Protein AF-A0A9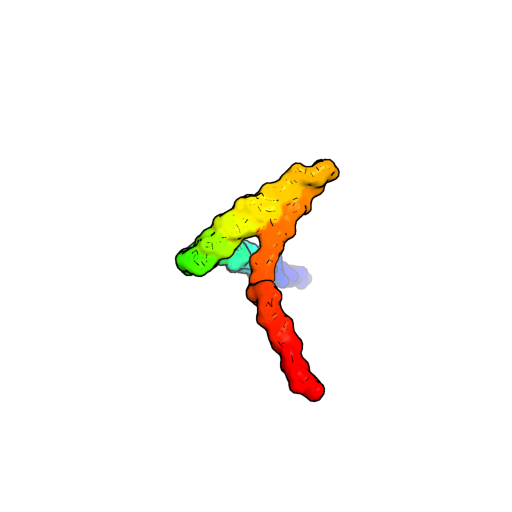D4MHU2-F1 (afdb_monomer_lite)

Foldseek 3Di:
DDDPDDDVPVVVVVVVVVVVVVPPPVPPQDPVNVVQVVQQVVQWDQDPNDTDTDHPDDDPDPPDDDD

Structure (mmCIF, N/CA/C/O backbone):
data_AF-A0A9D4MHU2-F1
#
_entry.id   AF-A0A9D4MHU2-F1
#
loop_
_atom_site.group_PDB
_atom_site.id
_atom_site.type_symbol
_atom_site.label_atom_id
_atom_site.label_alt_id
_atom_site.label_comp_id
_atom_site.label_asym_id
_atom_site.label_entity_id
_atom_site.label_seq_id
_atom_site.pdbx_PDB_ins_code
_atom_site.Cartn_x
_atom_site.Cartn_y
_atom_site.Cartn_z
_atom_site.occupancy
_atom_site.B_iso_or_equiv
_atom_site.auth_seq_id
_atom_site.auth_comp_id
_atom_site.auth_asym_id
_atom_site.auth_atom_id
_atom_site.pdbx_PDB_model_num
ATOM 1 N N . MET A 1 1 ? 5.601 23.659 51.338 1.00 38.94 1 MET A N 1
ATO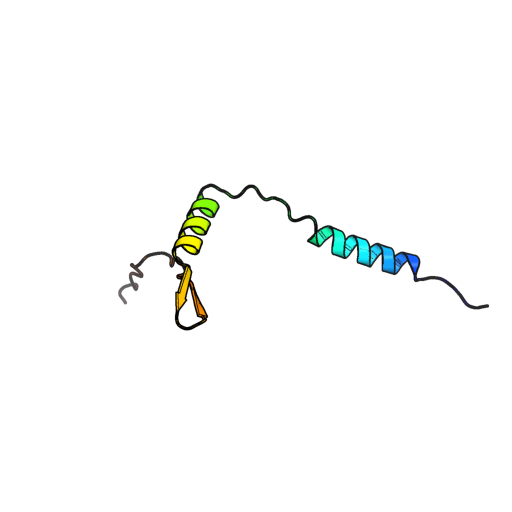M 2 C CA . MET A 1 1 ? 5.956 24.390 50.104 1.00 38.94 1 MET A CA 1
ATOM 3 C C . MET A 1 1 ? 5.945 23.364 48.984 1.00 38.94 1 MET A C 1
ATOM 5 O O . MET A 1 1 ? 6.817 22.509 48.971 1.00 38.94 1 MET A O 1
ATOM 9 N N . PHE A 1 2 ? 4.887 23.321 48.172 1.00 43.62 2 PHE A N 1
ATOM 10 C CA . PHE A 1 2 ? 4.737 22.298 47.130 1.00 43.62 2 PHE A CA 1
ATOM 11 C C . PHE A 1 2 ? 5.431 22.771 45.850 1.00 43.62 2 PHE A C 1
ATOM 13 O O . PHE A 1 2 ? 5.210 23.894 45.402 1.00 43.62 2 PHE A O 1
ATOM 20 N N . VAL A 1 3 ? 6.317 21.932 45.318 1.00 48.91 3 VAL A N 1
ATOM 21 C CA . VAL A 1 3 ? 7.139 22.211 44.138 1.00 48.91 3 VAL A CA 1
ATOM 22 C C . VAL A 1 3 ? 6.295 21.960 42.886 1.00 48.91 3 VAL A C 1
ATOM 24 O O . VAL A 1 3 ? 5.984 20.818 42.563 1.00 48.91 3 VAL A O 1
ATOM 27 N N . PHE A 1 4 ? 5.913 23.033 42.192 1.00 49.94 4 PHE A N 1
ATOM 28 C CA . PHE A 1 4 ? 5.288 22.992 40.868 1.00 49.94 4 PHE A CA 1
ATOM 29 C C . PHE A 1 4 ? 6.379 22.979 39.794 1.00 49.94 4 PHE A C 1
ATOM 31 O O . PHE A 1 4 ? 6.772 24.028 39.293 1.00 49.94 4 PHE A O 1
ATOM 38 N N . ILE A 1 5 ? 6.905 21.805 39.453 1.00 56.38 5 ILE A N 1
ATOM 39 C CA . ILE A 1 5 ? 7.809 21.651 38.306 1.00 56.38 5 ILE A CA 1
ATOM 40 C C . ILE A 1 5 ? 7.470 20.317 37.638 1.00 56.38 5 ILE A C 1
ATOM 42 O O . ILE A 1 5 ? 7.840 19.291 38.194 1.00 56.38 5 ILE A O 1
ATOM 46 N N . ALA A 1 6 ? 6.744 20.331 36.506 1.00 54.47 6 ALA A N 1
ATOM 47 C CA . ALA A 1 6 ? 6.836 19.298 35.448 1.00 54.47 6 ALA A CA 1
ATOM 48 C C . ALA A 1 6 ? 5.814 19.416 34.292 1.00 54.47 6 ALA A C 1
ATOM 50 O O . ALA A 1 6 ? 6.043 18.791 33.262 1.00 54.47 6 ALA A O 1
ATOM 51 N N . ASN A 1 7 ? 4.707 20.167 34.394 1.00 57.91 7 ASN A N 1
ATOM 52 C CA . ASN A 1 7 ? 3.662 20.065 33.349 1.00 57.91 7 ASN A CA 1
ATOM 53 C C . ASN A 1 7 ? 4.075 20.638 31.982 1.00 57.91 7 ASN A C 1
ATOM 55 O O . ASN A 1 7 ? 3.886 19.981 30.964 1.00 57.91 7 ASN A O 1
ATOM 59 N N . ASN A 1 8 ? 4.706 21.816 31.950 1.00 62.44 8 ASN A N 1
ATOM 60 C CA . ASN A 1 8 ? 5.050 22.470 30.679 1.00 62.44 8 ASN A CA 1
ATOM 61 C C . ASN A 1 8 ? 6.096 21.697 29.860 1.00 62.44 8 ASN A C 1
ATOM 63 O O . ASN A 1 8 ? 6.105 21.765 28.632 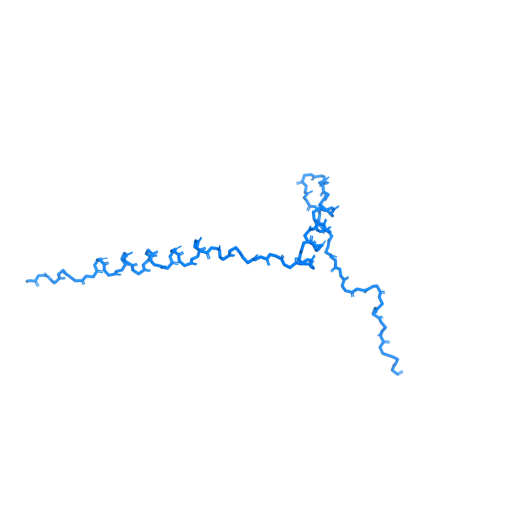1.00 62.44 8 ASN A O 1
ATOM 67 N N . THR A 1 9 ? 6.988 20.959 30.522 1.00 74.81 9 THR A N 1
ATOM 68 C CA . THR A 1 9 ? 8.064 20.224 29.846 1.00 74.81 9 THR A CA 1
ATOM 69 C C . THR A 1 9 ? 7.528 18.965 29.169 1.00 74.81 9 THR A C 1
ATOM 71 O O . THR A 1 9 ? 7.901 18.680 28.037 1.00 74.81 9 THR A O 1
ATOM 74 N N . LEU A 1 10 ? 6.609 18.248 29.825 1.00 80.31 10 LEU A N 1
ATOM 75 C CA . LEU A 1 10 ? 5.987 17.047 29.268 1.00 80.31 10 LEU A CA 1
ATOM 76 C C . LEU A 1 10 ? 5.086 17.373 28.074 1.00 80.31 10 LEU A C 1
ATOM 78 O O . LEU A 1 10 ? 5.163 16.700 27.051 1.00 80.31 10 LEU A O 1
ATOM 82 N N . GLU A 1 11 ? 4.264 18.417 28.188 1.00 81.94 11 GLU A N 1
ATOM 83 C CA . GLU A 1 11 ? 3.385 18.856 27.098 1.00 81.94 11 GLU A CA 1
ATOM 84 C C . GLU A 1 11 ? 4.186 19.268 25.858 1.00 81.94 11 GLU A C 1
ATOM 86 O O . GLU A 1 11 ? 3.814 18.924 24.737 1.00 81.94 11 GLU A O 1
ATOM 91 N N . THR A 1 12 ? 5.331 19.927 26.058 1.00 81.12 12 THR A N 1
ATOM 92 C CA . THR A 1 12 ? 6.238 20.298 24.963 1.00 81.12 12 THR A CA 1
ATOM 93 C C . THR A 1 12 ? 6.844 19.063 24.294 1.00 81.12 12 THR A C 1
ATOM 95 O O . THR A 1 12 ? 6.816 18.964 23.070 1.00 81.12 12 THR A O 1
ATOM 98 N N . SER A 1 13 ? 7.335 18.095 25.075 1.00 80.50 13 SER A N 1
ATOM 99 C CA . SER A 1 13 ? 7.913 16.857 24.534 1.00 80.50 13 SER A CA 1
ATOM 100 C C . SER A 1 13 ? 6.884 16.001 23.796 1.00 80.50 13 SER A C 1
ATOM 102 O O . SER A 1 13 ? 7.191 15.444 22.746 1.00 80.50 13 SER A O 1
ATOM 104 N N . LEU A 1 14 ? 5.655 15.910 24.314 1.00 80.69 14 LEU A N 1
ATOM 105 C CA . LEU A 1 14 ? 4.564 15.200 23.644 1.00 80.69 14 LEU A CA 1
ATOM 106 C C . LEU A 1 14 ? 4.201 15.880 22.326 1.00 80.69 14 LEU A C 1
ATOM 108 O O . LEU A 1 14 ? 4.045 15.206 21.315 1.00 80.69 14 LEU A O 1
ATOM 112 N N . LYS A 1 15 ? 4.110 17.212 22.315 1.00 80.50 15 LYS A N 1
ATOM 113 C CA . LYS A 1 15 ? 3.827 17.971 21.097 1.00 80.50 15 LYS A CA 1
ATOM 114 C C . LYS A 1 15 ? 4.904 17.757 20.029 1.00 80.50 15 LYS A C 1
ATOM 116 O O . LYS A 1 15 ? 4.561 17.455 18.895 1.00 80.50 15 LYS A O 1
ATOM 121 N N . GLN A 1 16 ? 6.181 17.828 20.405 1.00 77.69 16 GLN A N 1
ATOM 122 C CA . GLN A 1 16 ? 7.301 17.571 19.493 1.00 77.69 16 GLN A CA 1
ATOM 123 C C . GLN A 1 16 ? 7.297 16.137 18.953 1.00 77.69 16 GLN A C 1
ATOM 125 O O . GLN A 1 16 ? 7.540 15.931 17.771 1.00 77.69 16 GLN A O 1
ATOM 130 N N . PHE A 1 17 ? 6.987 15.148 19.796 1.00 77.44 17 PHE A N 1
ATOM 131 C CA . PHE A 1 17 ? 6.873 13.753 19.368 1.00 77.44 17 PHE A CA 1
ATOM 132 C C . PHE A 1 17 ? 5.802 13.575 18.280 1.00 77.44 17 PHE A C 1
ATOM 134 O O . PHE A 1 17 ? 6.063 12.943 17.260 1.00 77.44 17 PHE A O 1
ATOM 141 N N . TRP A 1 18 ? 4.627 14.187 18.458 1.00 75.25 18 TRP A N 1
ATOM 142 C CA . TRP A 1 18 ? 3.541 14.115 17.475 1.00 75.25 18 TRP A CA 1
ATOM 143 C C . TRP A 1 18 ? 3.795 14.950 16.212 1.00 75.25 18 TRP A C 1
ATOM 145 O O . TRP A 1 18 ? 3.305 14.596 15.142 1.00 75.25 18 TRP A O 1
ATOM 155 N N . GLU A 1 19 ? 4.567 16.035 16.305 1.00 69.81 19 GLU A N 1
ATOM 156 C CA . GLU A 1 19 ? 4.966 16.837 15.140 1.00 69.81 19 GLU A CA 1
ATOM 157 C C . GLU A 1 19 ? 5.915 16.055 14.213 1.00 69.81 19 GLU A C 1
ATOM 159 O O . GLU A 1 19 ? 5.736 16.100 12.996 1.00 69.81 19 GLU A O 1
ATOM 164 N N . VAL A 1 20 ? 6.829 15.247 14.768 1.00 62.31 20 VAL A N 1
ATOM 165 C CA . VAL A 1 20 ? 7.773 14.410 13.998 1.00 62.31 20 VAL A CA 1
ATOM 166 C C . VAL A 1 20 ? 7.068 13.325 13.173 1.00 62.31 20 VAL A C 1
ATOM 168 O O . VAL A 1 20 ? 7.513 13.016 12.073 1.00 62.31 20 VAL A O 1
ATOM 171 N N . GLU A 1 21 ? 5.951 12.766 13.650 1.00 56.84 21 GLU A N 1
ATOM 172 C CA . GLU A 1 21 ? 5.154 11.803 12.866 1.00 56.84 21 GLU A CA 1
ATOM 173 C C . GLU A 1 21 ? 4.245 12.481 11.826 1.00 56.84 21 GLU A C 1
ATOM 175 O O . GLU A 1 21 ? 3.833 11.850 10.851 1.00 56.84 21 GLU A O 1
ATOM 180 N N . SER A 1 22 ? 3.922 13.765 12.025 1.00 57.19 22 SER A N 1
ATOM 181 C CA . SER A 1 22 ? 3.089 14.549 11.102 1.00 57.19 22 SER A CA 1
ATOM 182 C C . SER A 1 22 ? 3.868 15.110 9.913 1.00 57.19 22 SER A C 1
ATOM 184 O O . SER A 1 22 ? 3.288 15.366 8.855 1.00 57.19 22 SER A O 1
ATOM 186 N N . GLU A 1 23 ? 5.187 15.247 10.059 1.00 56.91 23 GLU A N 1
ATOM 187 C CA . GLU A 1 23 ? 6.106 15.446 8.949 1.00 56.91 23 GLU A CA 1
ATOM 188 C C . GLU A 1 23 ? 6.276 14.114 8.217 1.00 56.91 23 GLU A C 1
ATOM 190 O O . GLU A 1 23 ? 7.321 13.469 8.238 1.00 56.91 23 GLU A O 1
ATOM 195 N N . THR A 1 24 ? 5.221 13.685 7.522 1.00 57.75 24 THR A N 1
ATOM 196 C CA . THR A 1 24 ? 5.409 12.772 6.403 1.00 57.75 24 THR A CA 1
ATOM 197 C C . THR A 1 24 ? 6.289 13.519 5.417 1.00 57.75 24 THR A C 1
ATOM 199 O O . THR A 1 24 ? 5.796 14.360 4.658 1.00 57.75 24 THR A O 1
ATOM 202 N N . GLU A 1 25 ? 7.596 13.263 5.452 1.00 60.59 25 GLU A N 1
ATOM 203 C CA . GLU A 1 25 ? 8.466 13.576 4.335 1.00 60.59 25 GLU A CA 1
ATOM 204 C C . GLU A 1 25 ? 7.719 13.097 3.093 1.00 60.59 25 GLU A C 1
ATOM 206 O O . GLU A 1 25 ? 7.436 11.904 2.936 1.00 60.59 25 GLU A O 1
ATOM 211 N N . CYS A 1 26 ? 7.319 14.044 2.243 1.00 57.19 26 CYS A N 1
ATOM 212 C CA . CYS A 1 26 ? 6.827 13.747 0.911 1.00 57.19 26 CYS A CA 1
ATOM 213 C C . CYS A 1 26 ? 8.043 13.244 0.136 1.00 57.19 26 CYS A C 1
ATOM 215 O O . CYS A 1 26 ? 8.655 13.964 -0.652 1.00 57.19 26 CYS A O 1
ATOM 217 N N . ASN A 1 27 ? 8.459 12.024 0.463 1.00 65.31 27 ASN A N 1
ATOM 218 C CA . ASN A 1 27 ? 9.514 11.319 -0.210 1.00 65.31 27 ASN A CA 1
ATOM 219 C C . ASN A 1 27 ? 9.021 11.186 -1.639 1.00 65.31 27 ASN A C 1
ATOM 221 O O . ASN A 1 27 ? 8.016 10.523 -1.906 1.00 65.31 27 ASN A O 1
ATOM 225 N N . GLN A 1 28 ? 9.660 11.932 -2.543 1.00 72.69 28 GLN A N 1
ATOM 226 C CA . GLN A 1 28 ? 9.344 11.874 -3.957 1.00 72.69 28 GLN A CA 1
ATOM 227 C C . GLN A 1 28 ? 9.454 10.414 -4.373 1.00 72.69 28 GLN A C 1
ATOM 229 O O . GLN A 1 28 ? 10.553 9.870 -4.452 1.00 72.69 28 GLN A O 1
ATOM 234 N N . MET A 1 29 ? 8.304 9.781 -4.600 1.00 73.69 29 MET A N 1
ATOM 235 C CA . MET A 1 29 ? 8.265 8.389 -5.012 1.00 73.69 29 MET A CA 1
ATOM 236 C C . MET A 1 29 ? 9.120 8.212 -6.258 1.00 73.69 29 MET A C 1
ATOM 238 O O . MET A 1 29 ? 8.943 8.942 -7.248 1.00 73.69 29 MET A O 1
ATOM 242 N N . SER A 1 30 ? 10.013 7.224 -6.211 1.00 82.62 30 SER A N 1
ATOM 243 C CA . SER A 1 30 ? 10.790 6.842 -7.379 1.00 82.62 30 SER A CA 1
ATOM 244 C C . SER A 1 30 ? 9.859 6.359 -8.496 1.00 82.62 30 SER A C 1
ATOM 246 O O . SER A 1 30 ? 8.666 6.087 -8.303 1.00 82.62 30 SER A O 1
ATOM 248 N N . LEU A 1 31 ? 10.385 6.280 -9.715 1.00 82.25 31 LEU A N 1
ATOM 249 C CA . LEU A 1 31 ? 9.602 5.817 -10.857 1.00 82.25 31 LEU A CA 1
ATOM 250 C C . LEU A 1 31 ? 9.231 4.330 -10.695 1.00 82.25 31 LEU A C 1
ATOM 252 O O . LEU A 1 31 ? 8.172 3.893 -11.146 1.00 82.25 31 LEU A O 1
ATOM 256 N N . GLU A 1 32 ? 10.083 3.577 -10.009 1.00 82.12 32 GLU A N 1
ATOM 257 C CA . GLU A 1 32 ? 9.891 2.198 -9.584 1.00 82.12 32 GLU A CA 1
ATOM 258 C C . GLU A 1 32 ? 8.752 2.090 -8.565 1.00 82.12 32 GLU A C 1
ATOM 260 O O . GLU A 1 32 ? 7.835 1.296 -8.777 1.00 82.12 32 GLU A O 1
ATOM 265 N N . ASP A 1 33 ? 8.736 2.943 -7.537 1.00 82.50 33 ASP A N 1
ATOM 266 C CA . ASP A 1 33 ? 7.668 2.952 -6.526 1.00 82.50 33 ASP A CA 1
ATOM 267 C C . ASP A 1 33 ? 6.308 3.261 -7.159 1.00 82.50 33 ASP A C 1
ATOM 269 O O . ASP A 1 33 ? 5.309 2.617 -6.845 1.00 82.50 33 ASP A O 1
ATOM 273 N N . LYS A 1 34 ? 6.265 4.191 -8.124 1.00 85.38 34 LYS A N 1
ATOM 274 C CA . LYS A 1 34 ? 5.042 4.505 -8.885 1.00 85.38 34 LYS A CA 1
ATOM 275 C C . LYS A 1 34 ? 4.531 3.307 -9.679 1.00 85.38 34 LYS A C 1
ATOM 277 O O . LYS A 1 34 ? 3.329 3.068 -9.727 1.00 85.38 34 LYS A O 1
ATOM 282 N N . LYS A 1 35 ? 5.425 2.534 -10.302 1.00 84.19 35 LYS A N 1
ATOM 283 C CA . LYS A 1 35 ? 5.040 1.316 -11.035 1.00 84.19 35 LYS A CA 1
ATOM 284 C C . LYS A 1 35 ? 4.474 0.255 -10.095 1.00 84.19 35 LYS A C 1
ATOM 286 O O . LYS A 1 35 ? 3.471 -0.366 -10.434 1.00 84.19 35 LYS A O 1
ATOM 291 N N . VAL A 1 36 ? 5.097 0.064 -8.933 1.00 83.75 36 VAL A N 1
ATOM 292 C CA . VAL A 1 36 ? 4.635 -0.884 -7.907 1.00 83.75 36 VAL A CA 1
ATOM 293 C C . VAL A 1 36 ? 3.278 -0.456 -7.352 1.00 83.75 36 VAL A C 1
ATOM 295 O O . VAL A 1 36 ? 2.374 -1.284 -7.263 1.00 83.75 36 VAL A O 1
ATOM 298 N N . GLN A 1 37 ? 3.096 0.833 -7.059 1.00 84.94 37 GLN A N 1
ATOM 299 C CA . GLN A 1 37 ? 1.813 1.383 -6.623 1.00 84.94 37 GLN A CA 1
ATOM 300 C C . GLN A 1 37 ? 0.708 1.077 -7.640 1.00 84.94 37 GLN A C 1
ATOM 302 O O . GLN A 1 37 ? -0.307 0.489 -7.277 1.00 84.94 37 GLN A O 1
ATOM 307 N N . VAL A 1 38 ? 0.935 1.384 -8.920 1.00 86.81 38 VAL A N 1
ATOM 308 C CA . VAL A 1 38 ? -0.035 1.106 -9.992 1.00 86.81 38 VAL A CA 1
ATOM 309 C C . VAL A 1 38 ? -0.344 -0.392 -10.101 1.00 86.81 38 VAL A C 1
ATOM 311 O O . VAL A 1 38 ? -1.490 -0.774 -10.327 1.00 86.81 38 VAL A O 1
ATOM 314 N N . GLN A 1 39 ? 0.649 -1.268 -9.929 1.00 85.88 39 GLN A N 1
ATOM 315 C CA . GLN A 1 39 ? 0.420 -2.718 -9.924 1.00 85.88 39 GLN A CA 1
ATOM 316 C C . GLN A 1 39 ? -0.462 -3.163 -8.754 1.00 85.88 39 GLN A C 1
ATOM 318 O O . GLN A 1 39 ? -1.366 -3.973 -8.955 1.00 85.88 39 GLN A O 1
ATOM 323 N N . ILE A 1 40 ? -0.222 -2.627 -7.556 1.00 87.38 40 ILE A N 1
ATOM 324 C CA . ILE A 1 40 ? -1.016 -2.933 -6.364 1.00 87.38 40 ILE A CA 1
ATOM 325 C C . ILE A 1 40 ? -2.447 -2.428 -6.541 1.00 87.38 40 ILE A C 1
ATOM 327 O O . ILE A 1 40 ? -3.374 -3.206 -6.337 1.00 87.38 40 ILE A O 1
ATOM 331 N N . GLU A 1 41 ? -2.632 -1.179 -6.971 1.00 88.62 41 GLU A N 1
ATOM 332 C CA . GLU A 1 41 ? -3.949 -0.572 -7.206 1.00 88.62 41 GLU A CA 1
ATOM 333 C C . GLU A 1 41 ? -4.773 -1.376 -8.217 1.00 88.62 41 GLU A C 1
ATOM 335 O O . GLU A 1 41 ? -5.930 -1.702 -7.959 1.00 88.62 41 GLU A O 1
ATOM 340 N N . ASN A 1 42 ? -4.151 -1.790 -9.324 1.00 88.12 42 ASN A N 1
ATOM 341 C CA . ASN A 1 42 ? -4.797 -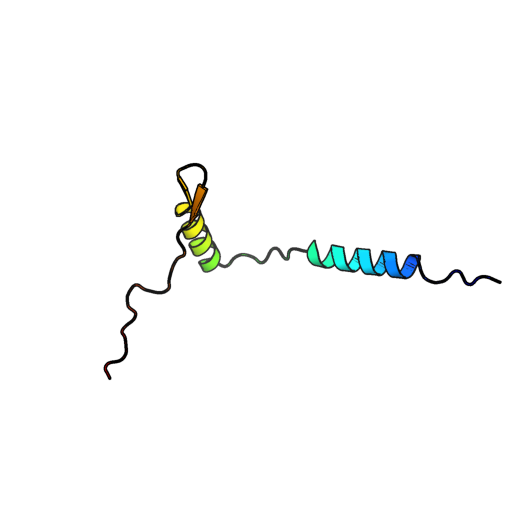2.631 -10.334 1.00 88.12 42 ASN A CA 1
ATOM 342 C C . ASN A 1 42 ? -5.110 -4.053 -9.843 1.00 88.12 42 ASN A C 1
ATOM 344 O O . ASN A 1 42 ? -5.874 -4.766 -10.490 1.00 88.12 42 ASN A O 1
ATOM 348 N N . SER A 1 43 ? -4.507 -4.492 -8.737 1.00 88.25 43 SER A N 1
ATOM 349 C CA . SER A 1 43 ? -4.736 -5.822 -8.168 1.00 88.25 43 SER A CA 1
ATOM 350 C C . SER A 1 43 ? -5.879 -5.879 -7.153 1.00 88.25 43 SER A C 1
ATOM 352 O O . SER A 1 43 ? -6.200 -6.969 -6.677 1.00 88.25 43 SER A O 1
ATOM 354 N N . ILE A 1 44 ? -6.455 -4.727 -6.789 1.00 90.81 44 ILE A N 1
ATOM 355 C CA . ILE A 1 44 ? -7.509 -4.645 -5.780 1.00 90.81 44 ILE A CA 1
ATOM 356 C C . ILE A 1 44 ? -8.814 -5.174 -6.374 1.00 90.81 44 ILE A C 1
ATOM 358 O O . ILE A 1 44 ? -9.419 -4.569 -7.257 1.00 90.81 44 ILE A O 1
ATOM 362 N N . GLU A 1 45 ? -9.283 -6.289 -5.835 1.00 91.19 45 GLU A N 1
ATOM 363 C CA . GLU A 1 45 ? -10.559 -6.903 -6.177 1.00 91.19 45 GLU A CA 1
ATOM 364 C C . GLU A 1 45 ? -11.478 -6.870 -4.951 1.00 91.19 45 GLU A C 1
ATOM 366 O O . GLU A 1 45 ? -11.084 -7.268 -3.855 1.00 91.19 45 GLU A O 1
ATOM 371 N N . ASN A 1 46 ? -12.722 -6.414 -5.114 1.00 89.50 46 ASN A N 1
ATOM 372 C CA . ASN A 1 46 ? -13.746 -6.572 -4.083 1.00 89.50 46 ASN A CA 1
ATOM 373 C C . ASN A 1 46 ? -14.543 -7.845 -4.374 1.00 89.50 46 ASN A C 1
ATOM 375 O O . ASN A 1 46 ? -15.182 -7.956 -5.422 1.00 89.50 46 ASN A O 1
ATOM 379 N N . LYS A 1 47 ? -14.498 -8.807 -3.454 1.00 90.75 47 LYS A N 1
ATOM 380 C CA . LYS A 1 47 ? -15.221 -10.070 -3.569 1.00 90.75 47 LYS A CA 1
ATOM 381 C C . LYS A 1 47 ? -15.872 -10.414 -2.240 1.00 90.75 47 LYS A C 1
ATOM 383 O O . LYS A 1 47 ? -15.195 -10.461 -1.216 1.00 90.75 47 LYS A O 1
ATOM 388 N N . ASP A 1 48 ? -17.181 -10.652 -2.259 1.00 87.81 48 ASP A N 1
ATOM 389 C CA . ASP A 1 48 ? -17.957 -11.100 -1.095 1.00 87.81 48 ASP A CA 1
ATOM 390 C C . ASP A 1 48 ? -17.707 -10.251 0.168 1.00 87.81 48 ASP A C 1
ATOM 392 O O . ASP A 1 48 ? -17.485 -10.767 1.265 1.00 87.81 48 ASP A O 1
ATOM 396 N N . ASN A 1 49 ? -17.723 -8.922 0.001 1.00 90.69 49 ASN A N 1
ATOM 397 C CA . ASN A 1 49 ? -17.503 -7.941 1.069 1.00 90.69 49 ASN A CA 1
ATOM 398 C C . ASN A 1 49 ? -16.084 -7.967 1.678 1.00 90.69 49 ASN A C 1
ATOM 400 O O . ASN A 1 49 ? -15.878 -7.553 2.822 1.00 90.69 49 ASN A O 1
ATOM 404 N N . ARG A 1 50 ? -15.097 -8.462 0.923 1.00 89.69 50 ARG A N 1
ATOM 405 C CA . ARG A 1 50 ? -13.672 -8.465 1.275 1.00 89.69 50 ARG A CA 1
ATOM 406 C C . ARG A 1 50 ? -12.852 -7.863 0.140 1.00 89.69 50 ARG A C 1
ATOM 408 O O . ARG A 1 50 ? -13.182 -8.037 -1.030 1.00 89.69 50 ARG A O 1
ATOM 415 N N . TYR A 1 51 ? -11.762 -7.192 0.496 1.00 90.44 51 TYR A N 1
ATOM 416 C CA . TYR A 1 51 ? -10.760 -6.745 -0.466 1.00 90.44 51 TYR A CA 1
ATOM 417 C C . TYR A 1 51 ? -9.679 -7.813 -0.606 1.00 90.44 51 TYR A C 1
ATOM 419 O O . TYR A 1 51 ? -9.143 -8.304 0.387 1.00 90.44 51 TYR A O 1
ATOM 427 N N . ILE A 1 52 ? -9.378 -8.173 -1.845 1.00 88.19 52 ILE A N 1
ATOM 428 C CA . ILE A 1 52 ? -8.297 -9.071 -2.235 1.00 88.19 52 ILE A CA 1
ATOM 429 C C . ILE A 1 52 ? -7.271 -8.212 -2.966 1.00 88.19 52 ILE A C 1
ATOM 431 O O . ILE A 1 52 ? -7.635 -7.410 -3.818 1.00 88.19 52 ILE A O 1
ATOM 435 N N . VAL A 1 53 ? -5.997 -8.366 -2.621 1.00 87.81 53 VAL A N 1
ATOM 436 C CA . VAL A 1 53 ? -4.883 -7.643 -3.245 1.00 87.81 53 VAL A CA 1
ATOM 437 C C . VAL A 1 53 ? -3.842 -8.676 -3.648 1.00 87.81 53 VAL A C 1
ATOM 439 O O . VAL A 1 53 ? -3.573 -9.606 -2.882 1.00 87.81 53 VAL A O 1
ATOM 442 N N . ARG A 1 54 ? -3.259 -8.544 -4.842 1.00 82.56 54 ARG A N 1
ATOM 443 C CA . ARG A 1 54 ? -2.189 -9.441 -5.296 1.00 82.56 54 ARG A CA 1
ATOM 444 C C . ARG A 1 54 ? -0.848 -8.768 -5.069 1.00 82.56 54 ARG A C 1
ATOM 446 O O . ARG A 1 54 ? -0.592 -7.678 -5.570 1.00 82.56 54 ARG A O 1
ATOM 453 N N . LEU A 1 55 ? 0.017 -9.439 -4.318 1.00 80.19 55 LEU A N 1
ATOM 454 C CA . LEU A 1 55 ? 1.373 -8.963 -4.090 1.00 80.19 55 LEU A CA 1
ATOM 455 C C . LEU A 1 55 ? 2.248 -9.316 -5.300 1.00 80.19 55 LEU A C 1
ATOM 457 O O . LEU A 1 55 ? 2.253 -10.480 -5.713 1.00 80.19 55 LEU A O 1
ATOM 461 N N . PRO A 1 56 ? 3.000 -8.354 -5.861 1.00 69.38 56 PRO A N 1
ATOM 462 C CA . PRO A 1 56 ? 3.973 -8.644 -6.902 1.00 69.38 56 PRO A CA 1
ATOM 463 C C . PRO A 1 56 ? 5.138 -9.432 -6.287 1.00 69.38 56 PRO A C 1
ATOM 465 O O . PRO A 1 56 ? 6.023 -8.868 -5.644 1.00 69.38 56 PRO A O 1
ATOM 468 N N . TRP A 1 57 ? 5.124 -10.756 -6.445 1.00 70.06 57 TRP A N 1
ATOM 469 C CA . TRP A 1 57 ? 6.247 -11.610 -6.056 1.00 70.06 57 TRP A CA 1
ATOM 470 C C . TRP A 1 57 ? 7.416 -11.441 -7.031 1.00 70.06 57 TRP A C 1
ATOM 472 O O . TRP A 1 57 ? 7.229 -11.261 -8.237 1.00 70.06 57 TRP A O 1
ATOM 482 N N . LYS A 1 58 ? 8.648 -11.501 -6.511 1.00 64.19 58 LYS A N 1
ATOM 483 C CA . LYS A 1 58 ? 9.860 -11.514 -7.337 1.00 64.19 58 LYS A CA 1
ATOM 484 C C . LYS A 1 58 ? 9.961 -12.859 -8.066 1.00 64.19 58 LYS A C 1
ATOM 486 O O . LYS A 1 58 ? 10.497 -13.804 -7.510 1.00 64.19 58 LYS A O 1
ATOM 491 N N . SER A 1 59 ? 9.518 -12.870 -9.324 1.00 60.66 59 SER A N 1
ATOM 492 C CA . SER A 1 59 ? 9.767 -13.895 -10.352 1.00 60.66 59 SER A CA 1
ATOM 493 C C . SER A 1 59 ? 9.102 -15.266 -10.148 1.00 60.66 59 SER A C 1
ATOM 495 O O . SER A 1 59 ? 9.295 -15.925 -9.139 1.00 60.66 59 SER A O 1
ATOM 497 N N . ASP A 1 60 ? 8.463 -15.781 -11.204 1.00 58.47 60 ASP A N 1
ATOM 498 C CA . ASP A 1 60 ? 7.913 -17.154 -11.281 1.00 58.47 60 ASP A CA 1
ATOM 499 C C . ASP A 1 60 ? 8.985 -18.262 -11.373 1.00 58.47 60 ASP A C 1
ATOM 501 O O . ASP A 1 60 ? 8.672 -19.440 -11.534 1.00 58.47 60 ASP A O 1
ATOM 505 N N . LYS A 1 61 ? 10.270 -17.893 -11.342 1.00 59.91 61 LYS A N 1
ATOM 506 C CA . LYS A 1 61 ? 11.400 -18.815 -11.483 1.00 59.91 61 LYS A CA 1
ATOM 507 C C . LYS A 1 61 ? 12.244 -18.802 -10.222 1.00 59.91 61 LYS A C 1
ATOM 509 O O . LYS A 1 61 ? 13.349 -18.265 -10.208 1.00 59.91 61 LYS A O 1
ATOM 514 N N . GLU A 1 62 ? 11.736 -19.441 -9.181 1.00 60.53 62 GLU A N 1
ATOM 515 C CA . GLU A 1 62 ? 12.613 -20.060 -8.195 1.00 60.53 62 GLU A CA 1
ATOM 516 C C . GLU A 1 62 ? 13.237 -21.292 -8.864 1.00 60.53 62 GLU A C 1
ATOM 518 O O . GLU A 1 62 ? 12.669 -22.381 -8.873 1.00 60.53 62 GLU A O 1
ATOM 523 N N . THR A 1 63 ? 14.393 -21.127 -9.509 1.00 64.44 63 THR A N 1
ATOM 524 C CA . THR A 1 63 ? 15.245 -22.284 -9.798 1.00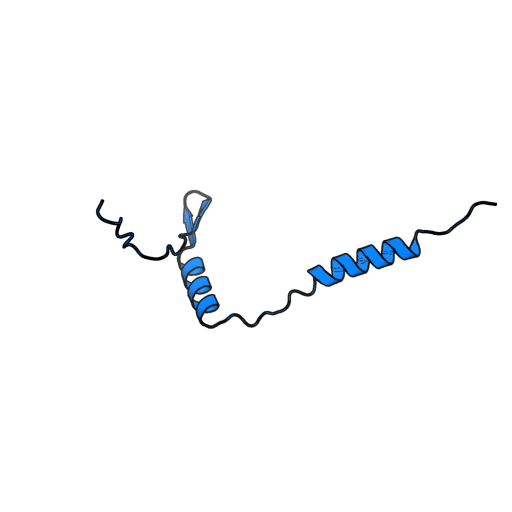 64.44 63 THR A CA 1
ATOM 525 C C . THR A 1 63 ? 15.780 -22.778 -8.464 1.00 64.44 63 THR A C 1
ATOM 527 O O . THR A 1 63 ? 16.701 -22.176 -7.908 1.00 64.44 63 THR A O 1
ATOM 530 N N . LEU A 1 64 ? 15.172 -23.840 -7.934 1.00 67.06 64 LEU A N 1
ATOM 531 C CA . LEU A 1 64 ? 15.775 -24.621 -6.86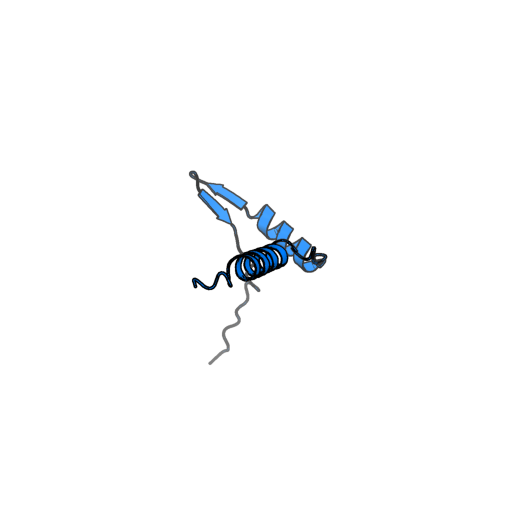0 1.00 67.06 64 LEU A CA 1
ATOM 532 C C . LEU A 1 64 ? 17.171 -25.065 -7.332 1.00 67.06 64 LEU A C 1
ATOM 534 O O . LEU A 1 64 ? 17.294 -25.512 -8.474 1.00 67.06 64 LEU A O 1
ATOM 538 N N . PRO A 1 65 ? 18.228 -24.900 -6.519 1.00 68.44 65 PRO A N 1
ATOM 539 C CA . PRO A 1 65 ? 19.541 -25.412 -6.880 1.00 68.44 65 PRO A CA 1
ATOM 540 C C . PRO A 1 65 ? 19.481 -26.943 -6.961 1.00 68.44 65 PRO A C 1
ATOM 542 O O . PRO A 1 65 ? 18.981 -27.587 -6.036 1.00 68.44 65 PRO A O 1
ATOM 545 N N . ASP A 1 66 ? 19.974 -27.507 -8.066 1.00 68.75 66 ASP A N 1
ATOM 546 C CA . ASP A 1 66 ? 20.135 -28.955 -8.223 1.00 68.75 66 ASP A CA 1
ATOM 547 C C . ASP A 1 66 ? 21.094 -29.468 -7.133 1.00 68.75 66 ASP A C 1
ATOM 549 O O . ASP A 1 66 ? 22.215 -28.968 -7.004 1.00 68.75 66 ASP A O 1
ATOM 553 N N . ASN A 1 67 ? 20.623 -30.423 -6.326 1.00 58.50 67 ASN A N 1
ATOM 554 C CA . ASN A 1 67 ? 21.401 -31.110 -5.288 1.00 58.50 67 ASN A CA 1
ATOM 555 C C . ASN A 1 67 ? 22.101 -32.350 -5.847 1.00 58.50 67 ASN A C 1
ATOM 557 O O . ASN A 1 67 ? 21.410 -33.134 -6.538 1.00 58.50 67 ASN A O 1
#

Sequence (67 aa):
MFVFIANNTLETSLKQFWEVESETECNQMSLEDKKVQVQIENSIENKDNRYIVRLPWKSDKETLPDN

Radius of gyration: 24.16 Å; chains: 1; bounding box: 39×56×62 Å

Secondary structure (DSSP, 8-state):
-----SHHHHHHHHHHHHHHHH--------HHHHHHHHHHHHT-EEETTEEE-----S-S---PPP-

Organism: Dreissena polymorpha (NCBI:txid45954)

pLDDT: mean 73.37, std 13.57, range [38.94, 91.19]